Protein AF-A0A7R9CJK2-F1 (afdb_monomer)

InterPro domains:
  IPR026104 Zinc finger C2HC domain-containing protein 1C [PTHR14649] (2-84)
  IPR049899 Zinc finger, C2HC/C3H-type [PS52027] (53-82)

Sequence (96 aa):
SSQPQKDTKKADWRRKHEDFIATIRAAKQAQAHIAAGGKVSDLPPPPPSDYSDYVQCPHCNRRFNTAAADRHIPRCATMLHNKPKSVSKGAVPKRR

Solvent-accessible surface area (backbone atoms only — not comparable to full-atom values): 6376 Å² total; per-residue (Å²): 135,90,79,83,84,79,75,76,93,74,66,67,63,60,58,54,48,51,52,50,53,50,51,55,52,52,53,52,49,53,52,52,41,44,73,73,74,42,65,78,86,78,56,81,78,76,79,81,79,86,60,88,64,47,42,66,36,94,68,72,69,51,71,29,47,58,76,53,32,67,63,39,47,69,55,42,70,73,45,77,78,75,68,76,74,80,72,77,68,80,80,75,81,81,84,129

Organism: Timema poppense (NCBI:txid170557)

Nearest PDB structures (foldseek):
  6tbm-assembly1_C  TM=4.590E-01  e=4.337E+00  Komagataella phaffii GS115
  8qzs-assembly1_7  TM=2.931E-01  e=7.377E+00  Homo sapiens

pLDDT: mean 70.95, std 15.05, range [38.09, 92.25]

Mean predicted aligned error: 16.3 Å

Radius of gyration: 21.76 Å; Cα contacts (8 Å, |Δi|>4): 42; chains: 1; bounding box: 41×61×44 Å

Structure (mmCIF, N/CA/C/O backbone):
data_AF-A0A7R9CJK2-F1
#
_entry.id   AF-A0A7R9CJK2-F1
#
loop_
_atom_site.group_PDB
_atom_site.id
_atom_site.type_symbol
_atom_site.label_atom_id
_atom_site.label_alt_id
_atom_site.label_comp_id
_atom_site.label_asym_id
_atom_site.label_entity_id
_atom_site.label_seq_id
_atom_site.pdbx_PDB_ins_code
_atom_site.Cartn_x
_atom_site.Cartn_y
_atom_site.Cartn_z
_atom_site.occupancy
_atom_site.B_iso_or_equiv
_atom_site.auth_seq_id
_atom_site.auth_comp_id
_atom_site.auth_asym_id
_atom_site.auth_atom_id
_atom_site.pdbx_PDB_model_num
ATOM 1 N N . SER A 1 1 ? -25.066 -19.016 15.624 1.00 38.09 1 SER A N 1
ATOM 2 C CA . SER A 1 1 ? -24.093 -20.099 15.384 1.00 38.09 1 SER A CA 1
ATOM 3 C C . SER A 1 1 ? -23.184 -19.673 14.246 1.00 38.09 1 SER A C 1
ATOM 5 O O . SER A 1 1 ? -23.630 -19.626 13.115 1.00 38.09 1 SER A O 1
ATOM 7 N N . SER A 1 2 ? -22.065 -19.009 14.533 1.00 49.25 2 SER A N 1
ATOM 8 C CA . SER A 1 2 ? -20.763 -19.634 14.827 1.00 49.25 2 SER A CA 1
ATOM 9 C C . SER A 1 2 ? -20.303 -20.554 13.708 1.00 49.25 2 SER A C 1
ATOM 11 O O . SER A 1 2 ? -20.672 -21.716 13.771 1.00 49.25 2 SER A O 1
ATOM 13 N N . GLN A 1 3 ? -19.470 -20.048 12.786 1.00 41.78 3 GLN A N 1
ATOM 14 C CA . GLN A 1 3 ? -18.188 -20.659 12.388 1.00 41.78 3 GLN A CA 1
ATOM 15 C C . GLN A 1 3 ? -17.270 -19.600 11.730 1.00 41.78 3 GLN A C 1
ATOM 17 O O . GLN A 1 3 ? -17.600 -19.116 10.652 1.00 41.78 3 GLN A O 1
ATOM 22 N N . PRO A 1 4 ? -16.106 -19.243 12.308 1.00 48.53 4 PRO A N 1
ATOM 23 C CA . PRO A 1 4 ? -14.992 -18.721 11.527 1.00 48.53 4 PRO A CA 1
ATOM 24 C C . PRO A 1 4 ? -14.250 -19.924 10.932 1.00 48.53 4 PRO A C 1
ATOM 26 O O . PRO A 1 4 ? -13.679 -20.733 11.670 1.00 48.53 4 PRO A O 1
ATOM 29 N N . GLN A 1 5 ? -14.310 -20.074 9.609 1.00 52.34 5 GLN A N 1
ATOM 30 C CA . GLN A 1 5 ? -13.565 -21.100 8.884 1.00 52.34 5 GLN A CA 1
ATOM 31 C C . GLN A 1 5 ? -12.068 -20.821 9.090 1.00 52.34 5 GLN A C 1
ATOM 33 O O . GLN A 1 5 ? -11.515 -19.823 8.633 1.00 52.34 5 GLN A O 1
ATOM 38 N N . LYS A 1 6 ? -11.428 -21.659 9.909 1.00 49.25 6 LYS A N 1
ATOM 39 C CA . LYS A 1 6 ? -9.981 -21.665 10.114 1.00 49.25 6 LYS A CA 1
ATOM 40 C C . LYS A 1 6 ? -9.372 -22.438 8.951 1.00 49.25 6 LYS A C 1
ATOM 42 O O . LYS A 1 6 ? -8.999 -23.597 9.119 1.00 49.25 6 LYS A O 1
ATOM 47 N N . ASP A 1 7 ? -9.303 -21.810 7.784 1.00 54.97 7 ASP A N 1
ATOM 48 C CA . ASP A 1 7 ? -8.641 -22.421 6.640 1.00 54.97 7 ASP A CA 1
ATOM 49 C C . ASP A 1 7 ? -7.145 -22.540 6.913 1.00 54.97 7 ASP A C 1
ATOM 51 O O . ASP A 1 7 ? -6.442 -21.634 7.372 1.00 54.97 7 ASP A O 1
ATOM 55 N N . THR A 1 8 ? -6.691 -23.766 6.743 1.00 51.56 8 THR A N 1
ATOM 56 C CA . THR A 1 8 ? -5.410 -24.271 7.190 1.00 51.56 8 THR A CA 1
ATOM 57 C C . THR A 1 8 ? -4.267 -23.510 6.526 1.00 51.56 8 THR A C 1
ATOM 59 O O . THR A 1 8 ? -4.051 -23.640 5.324 1.00 51.56 8 THR A O 1
ATOM 62 N N . LYS A 1 9 ? -3.485 -22.777 7.326 1.00 58.28 9 LYS A N 1
ATOM 63 C CA . LYS A 1 9 ? -2.187 -22.196 6.950 1.00 58.28 9 LYS A CA 1
ATOM 64 C C . LYS A 1 9 ? -1.192 -23.302 6.584 1.00 58.28 9 LYS A C 1
ATOM 66 O O . LYS A 1 9 ? -0.329 -23.673 7.380 1.00 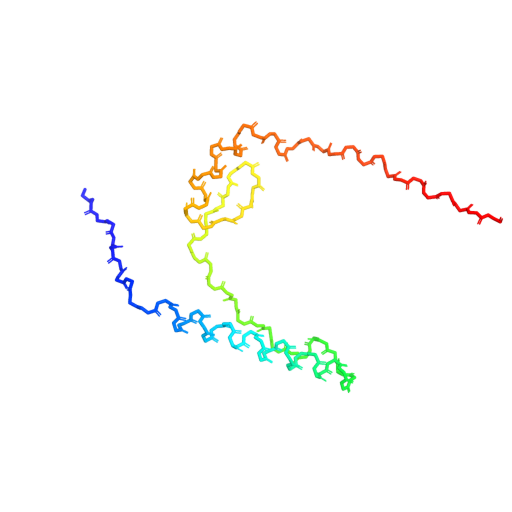58.28 9 LYS A O 1
ATOM 71 N N . LYS A 1 10 ? -1.320 -23.873 5.391 1.00 54.19 10 LYS A N 1
ATOM 72 C CA . LYS A 1 10 ? -0.333 -24.769 4.791 1.00 54.19 10 LYS A CA 1
ATOM 73 C C . LYS A 1 10 ? 0.190 -24.102 3.519 1.00 54.19 10 LYS A C 1
ATOM 75 O O . LYS A 1 10 ? -0.494 -24.035 2.511 1.00 54.19 10 LYS A O 1
ATOM 80 N N . ALA A 1 11 ? 1.441 -23.647 3.607 1.00 57.53 11 ALA A N 1
ATOM 81 C CA . ALA A 1 11 ? 2.305 -23.204 2.508 1.00 57.53 11 ALA A CA 1
ATOM 82 C C . ALA A 1 11 ? 1.985 -21.867 1.799 1.00 57.53 11 ALA A C 1
ATOM 84 O O . ALA A 1 11 ? 2.215 -21.744 0.598 1.00 57.53 11 ALA A O 1
ATOM 85 N N . ASP A 1 12 ? 1.633 -20.815 2.547 1.00 68.31 12 ASP A N 1
ATOM 86 C CA . ASP A 1 12 ? 1.602 -19.436 2.017 1.00 68.31 12 ASP A CA 1
ATOM 87 C C . ASP A 1 12 ? 2.952 -18.969 1.444 1.00 68.31 12 ASP A C 1
ATOM 89 O O . ASP A 1 12 ? 3.001 -18.124 0.554 1.00 68.31 12 ASP A O 1
ATOM 93 N N . TRP A 1 13 ? 4.070 -19.509 1.942 1.00 76.56 13 TRP A N 1
ATOM 94 C CA . TRP A 1 13 ? 5.400 -19.041 1.552 1.00 76.56 13 TRP A CA 1
ATOM 95 C C . TRP A 1 13 ? 5.778 -19.429 0.121 1.00 76.56 13 TRP A C 1
ATOM 97 O O . TRP A 1 13 ? 6.381 -18.611 -0.563 1.00 76.56 13 TRP A O 1
ATOM 107 N N . ARG A 1 14 ? 5.421 -20.639 -0.346 1.00 80.19 14 ARG A N 1
ATOM 108 C CA . ARG A 1 14 ? 5.739 -21.073 -1.719 1.00 80.19 14 ARG A CA 1
ATOM 109 C C . ARG A 1 14 ? 4.988 -20.217 -2.717 1.00 80.19 14 ARG A C 1
ATOM 111 O O . ARG A 1 14 ? 5.601 -19.627 -3.589 1.00 80.19 14 ARG A O 1
ATOM 118 N N . ARG A 1 15 ? 3.691 -20.034 -2.481 1.00 76.50 15 ARG A N 1
ATOM 119 C CA . ARG A 1 15 ? 2.832 -19.219 -3.335 1.00 76.50 15 ARG A CA 1
ATOM 120 C C . ARG A 1 15 ? 3.265 -17.750 -3.362 1.00 76.50 15 ARG A C 1
ATOM 122 O O . ARG A 1 15 ? 3.373 -17.177 -4.437 1.00 76.50 15 ARG A O 1
ATOM 129 N N . LYS A 1 16 ? 3.603 -17.157 -2.207 1.00 79.25 16 LYS A N 1
ATOM 130 C CA . LYS A 1 16 ? 4.166 -15.792 -2.137 1.00 79.25 16 LYS A CA 1
ATOM 131 C C . LYS A 1 16 ? 5.548 -15.682 -2.787 1.00 79.25 16 LYS A C 1
ATOM 133 O O . LYS A 1 16 ? 5.865 -14.653 -3.372 1.00 79.25 16 LYS A O 1
ATOM 138 N N . HIS A 1 17 ? 6.376 -16.719 -2.679 1.00 84.88 17 HIS A N 1
ATOM 139 C CA . HIS A 1 17 ? 7.681 -16.762 -3.332 1.00 84.88 17 HIS A CA 1
ATOM 140 C C . HIS A 1 17 ? 7.541 -16.855 -4.853 1.00 84.88 17 HIS A C 1
ATOM 142 O O . HIS A 1 17 ? 8.202 -16.112 -5.570 1.00 84.88 17 HIS A O 1
ATOM 148 N N . GLU A 1 18 ? 6.662 -17.722 -5.347 1.00 84.62 18 GLU A N 1
ATOM 149 C CA . GLU A 1 18 ? 6.373 -17.862 -6.774 1.00 84.62 18 GLU A CA 1
ATOM 150 C C . GLU A 1 18 ? 5.826 -16.559 -7.365 1.00 84.62 18 GLU A C 1
ATOM 152 O O . GLU A 1 18 ? 6.323 -16.113 -8.398 1.00 84.62 18 GLU A O 1
ATOM 157 N N . ASP A 1 19 ? 4.897 -15.899 -6.670 1.00 81.94 19 ASP A N 1
ATOM 158 C CA . ASP A 1 19 ? 4.363 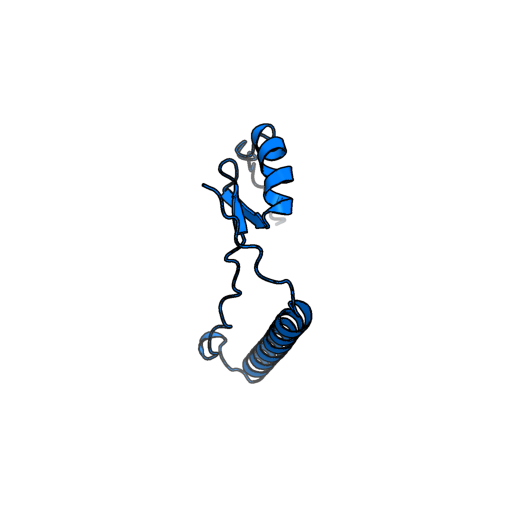-14.584 -7.049 1.00 81.94 19 ASP A CA 1
ATOM 159 C C . ASP A 1 19 ? 5.459 -13.502 -7.110 1.00 81.94 19 ASP A C 1
ATOM 161 O O . ASP A 1 19 ? 5.577 -12.752 -8.086 1.00 81.94 19 ASP A O 1
ATOM 165 N N . PHE A 1 20 ? 6.350 -13.485 -6.116 1.00 84.25 20 PHE A N 1
ATOM 166 C CA . PHE A 1 20 ? 7.502 -12.588 -6.106 1.00 84.25 20 PHE A CA 1
ATOM 167 C C . PHE A 1 20 ? 8.448 -12.850 -7.289 1.00 84.25 20 PHE A C 1
ATOM 169 O O . PHE A 1 20 ? 8.836 -11.917 -7.995 1.00 84.25 20 PHE A O 1
ATOM 176 N N . ILE A 1 21 ? 8.801 -14.113 -7.553 1.00 86.69 21 ILE A N 1
ATOM 177 C CA . ILE A 1 21 ? 9.675 -14.485 -8.674 1.00 86.69 21 ILE A CA 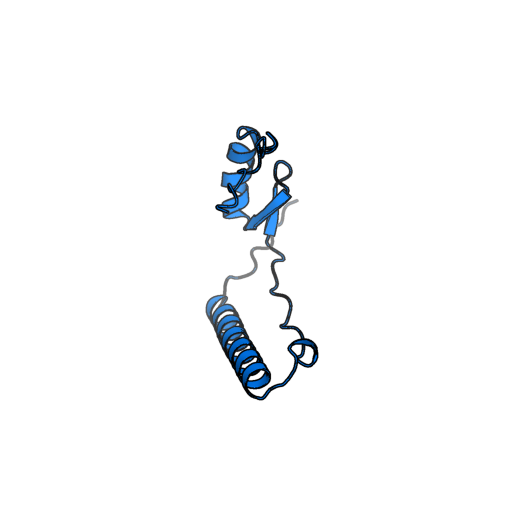1
ATOM 178 C C . ILE A 1 21 ? 9.024 -14.141 -10.020 1.00 86.69 21 ILE A C 1
ATOM 180 O O . ILE A 1 21 ? 9.710 -13.623 -10.908 1.00 86.69 21 ILE A O 1
ATOM 184 N N . ALA A 1 22 ? 7.720 -14.380 -10.172 1.00 84.38 22 ALA A N 1
ATOM 185 C CA . ALA A 1 22 ? 6.964 -14.007 -11.363 1.00 84.38 22 ALA A CA 1
ATOM 186 C C . ALA A 1 22 ? 7.001 -12.489 -11.592 1.00 84.38 22 ALA A C 1
ATOM 188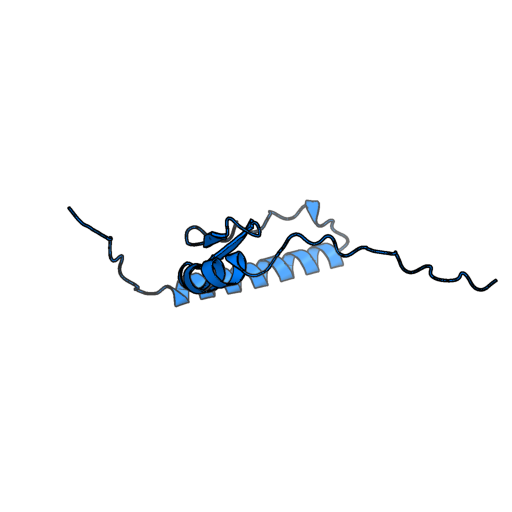 O O . ALA A 1 22 ? 7.322 -12.043 -12.696 1.00 84.38 22 ALA A O 1
ATOM 189 N N . THR A 1 23 ? 6.796 -11.699 -10.535 1.00 82.50 23 THR A N 1
ATOM 190 C CA . THR A 1 23 ? 6.864 -10.231 -10.584 1.00 82.50 23 THR A CA 1
ATOM 191 C C . THR A 1 23 ? 8.246 -9.737 -11.020 1.00 82.50 23 THR A C 1
ATOM 193 O O . THR A 1 23 ? 8.353 -8.882 -11.900 1.00 82.50 23 THR A O 1
ATOM 196 N N . ILE A 1 24 ? 9.325 -10.304 -10.468 1.00 86.69 24 ILE A N 1
ATOM 197 C CA . ILE A 1 24 ? 10.698 -9.933 -10.849 1.00 86.69 24 ILE A CA 1
ATOM 198 C C . ILE A 1 24 ? 10.988 -10.278 -12.316 1.00 86.69 24 ILE A C 1
ATOM 200 O O . ILE A 1 24 ? 11.634 -9.493 -13.015 1.00 86.69 24 ILE A O 1
ATOM 204 N N . ARG A 1 25 ? 10.523 -11.434 -12.807 1.00 86.94 25 ARG A N 1
ATOM 205 C CA . ARG A 1 25 ? 10.693 -11.824 -14.218 1.00 86.94 25 ARG A CA 1
ATOM 206 C C . ARG A 1 25 ? 9.939 -10.880 -15.152 1.00 86.94 25 ARG A C 1
ATOM 208 O O . ARG A 1 25 ? 10.546 -10.388 -16.102 1.00 86.94 25 ARG A O 1
ATOM 215 N N . ALA A 1 26 ? 8.681 -10.575 -14.841 1.00 81.44 26 ALA A N 1
ATOM 216 C CA . ALA A 1 26 ? 7.865 -9.645 -15.617 1.00 81.44 26 ALA A CA 1
ATOM 217 C C . ALA A 1 26 ? 8.486 -8.237 -15.657 1.00 81.44 26 ALA A C 1
ATOM 219 O O . ALA A 1 26 ? 8.582 -7.631 -16.722 1.00 81.44 26 ALA A O 1
ATOM 220 N N . ALA A 1 27 ? 8.998 -7.742 -14.524 1.00 82.50 27 ALA A N 1
ATOM 221 C CA . ALA A 1 27 ? 9.678 -6.448 -14.458 1.00 82.50 27 ALA A CA 1
ATOM 222 C C . ALA A 1 27 ? 10.950 -6.406 -15.324 1.00 82.50 27 ALA A C 1
ATOM 224 O O . ALA A 1 27 ? 11.177 -5.432 -16.042 1.00 82.50 27 ALA A O 1
ATOM 225 N N . LYS A 1 28 ? 11.761 -7.473 -15.307 1.00 83.38 28 LYS A N 1
ATOM 226 C CA . LYS A 1 28 ? 12.957 -7.581 -16.160 1.00 83.38 28 LYS A CA 1
ATOM 227 C C . LYS A 1 28 ? 12.606 -7.645 -17.643 1.00 83.38 28 LYS A C 1
ATOM 229 O O . LYS A 1 28 ? 13.277 -6.998 -18.442 1.00 83.38 28 LYS A O 1
ATOM 234 N N . GLN A 1 29 ? 11.564 -8.393 -18.008 1.00 81.75 29 GLN A N 1
ATOM 235 C CA . GLN A 1 29 ? 11.060 -8.425 -19.380 1.00 81.75 29 GLN A CA 1
ATOM 236 C C . GLN A 1 29 ? 10.632 -7.022 -19.808 1.00 81.75 29 GLN A C 1
ATOM 238 O O . GLN A 1 29 ? 11.135 -6.523 -20.809 1.00 81.75 29 GLN A O 1
ATOM 243 N N . ALA A 1 30 ? 9.814 -6.334 -19.009 1.00 78.44 30 ALA A N 1
ATOM 244 C CA . ALA A 1 30 ? 9.401 -4.960 -19.289 1.00 78.44 30 ALA A CA 1
ATOM 245 C C . ALA A 1 30 ? 10.594 -4.020 -19.502 1.00 78.44 30 ALA A C 1
ATOM 247 O O . ALA A 1 30 ? 10.623 -3.281 -20.482 1.00 78.44 30 ALA A O 1
ATOM 248 N N . GLN A 1 31 ? 11.613 -4.093 -18.642 1.00 80.62 31 GLN A N 1
ATOM 249 C CA . GLN A 1 31 ? 12.837 -3.303 -18.799 1.00 80.62 31 GLN A CA 1
ATOM 250 C C . GLN A 1 31 ? 13.607 -3.640 -20.083 1.00 80.62 31 GLN A C 1
ATOM 252 O O . GLN A 1 31 ? 14.050 -2.723 -20.771 1.00 80.62 31 GLN A O 1
ATOM 257 N N . ALA A 1 32 ? 13.745 -4.921 -20.433 1.00 81.38 32 ALA A N 1
ATOM 258 C CA . ALA A 1 32 ? 14.404 -5.343 -21.670 1.00 81.38 32 ALA A CA 1
ATOM 259 C C . ALA A 1 32 ? 13.637 -4.877 -22.920 1.00 81.38 32 ALA A C 1
ATOM 261 O O . ALA A 1 32 ? 14.247 -4.397 -23.873 1.00 81.38 32 ALA A O 1
ATOM 262 N N . HIS A 1 33 ? 12.305 -4.949 -22.894 1.00 72.62 33 HIS A N 1
ATOM 263 C CA . HIS A 1 33 ? 11.449 -4.470 -23.978 1.00 72.62 33 HIS A CA 1
ATOM 264 C C . HIS A 1 33 ? 11.537 -2.948 -24.157 1.00 72.62 33 HIS A C 1
ATOM 266 O O . HIS A 1 33 ? 11.612 -2.481 -25.292 1.00 72.62 33 HIS A O 1
ATOM 272 N N . ILE A 1 34 ? 11.613 -2.180 -23.064 1.00 78.50 34 ILE A N 1
ATOM 273 C CA . ILE A 1 34 ? 11.867 -0.730 -23.119 1.00 78.50 34 ILE A CA 1
ATOM 274 C C . ILE A 1 34 ? 13.260 -0.445 -23.696 1.00 78.50 34 ILE A C 1
ATOM 276 O O . ILE A 1 34 ? 13.407 0.412 -24.565 1.00 78.50 34 ILE A O 1
ATOM 280 N N . ALA A 1 35 ? 14.286 -1.169 -23.237 1.00 77.06 35 ALA A N 1
ATOM 281 C CA . ALA A 1 35 ? 15.665 -0.980 -23.688 1.00 77.06 35 ALA A CA 1
ATOM 282 C C . ALA A 1 35 ? 15.860 -1.313 -25.179 1.00 77.06 35 ALA A C 1
ATOM 284 O O . ALA A 1 35 ? 16.668 -0.672 -25.846 1.00 77.06 35 ALA A O 1
ATOM 285 N N . ALA A 1 36 ? 15.089 -2.261 -25.718 1.00 78.69 36 ALA A N 1
ATOM 286 C CA . ALA A 1 36 ? 15.066 -2.605 -27.141 1.00 78.69 36 ALA A CA 1
ATOM 287 C C . ALA A 1 36 ? 14.297 -1.590 -28.020 1.00 78.69 36 ALA A C 1
ATOM 289 O O . ALA A 1 36 ? 14.128 -1.822 -29.215 1.00 78.69 36 ALA A O 1
ATOM 290 N N . GLY A 1 37 ? 13.816 -0.476 -27.452 1.00 74.12 37 GLY A N 1
ATOM 291 C CA . GLY A 1 37 ? 13.048 0.549 -28.169 1.00 74.12 37 GLY A CA 1
ATOM 292 C C . GLY A 1 37 ? 11.545 0.258 -28.277 1.00 74.12 37 GLY A C 1
ATOM 293 O O . GLY A 1 37 ? 10.827 0.978 -28.972 1.00 74.12 37 GLY A O 1
ATOM 294 N N . GLY A 1 38 ? 11.056 -0.778 -27.590 1.00 68.31 38 GLY A N 1
ATOM 295 C CA . GLY A 1 38 ? 9.638 -1.117 -27.494 1.00 68.31 38 GLY A CA 1
ATOM 296 C C . GLY A 1 38 ? 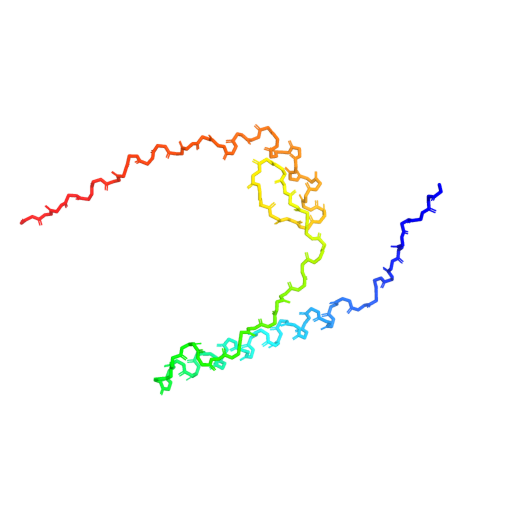8.884 -0.230 -26.497 1.00 68.31 38 GLY A C 1
ATOM 297 O O . GLY A 1 38 ? 9.446 0.309 -25.543 1.00 68.31 38 GLY A O 1
ATOM 298 N N . LYS A 1 39 ? 7.575 -0.065 -26.707 1.00 57.94 39 LYS A N 1
ATOM 299 C CA . LYS A 1 39 ? 6.699 0.720 -25.822 1.00 57.94 39 LYS A CA 1
ATOM 300 C C . LYS A 1 39 ? 6.125 -0.176 -24.723 1.00 57.94 39 LYS A C 1
ATOM 302 O O . LYS A 1 39 ? 5.680 -1.283 -24.995 1.00 57.94 39 LYS A O 1
ATOM 307 N N . VAL A 1 40 ? 6.043 0.349 -23.499 1.00 57.84 40 VAL A N 1
ATOM 308 C CA . VAL A 1 40 ? 5.478 -0.341 -22.316 1.00 57.84 40 VAL A CA 1
ATOM 309 C C . VAL A 1 40 ? 4.038 -0.831 -22.530 1.00 57.84 40 VAL A C 1
ATOM 311 O O . VAL A 1 40 ? 3.615 -1.781 -21.886 1.00 57.84 40 VAL A O 1
ATOM 314 N N . SER A 1 41 ? 3.294 -0.213 -23.451 1.00 60.22 41 SER A N 1
ATOM 315 C CA . SER A 1 41 ? 1.908 -0.568 -23.780 1.00 60.22 41 SER A CA 1
ATOM 316 C C . SER A 1 41 ? 1.726 -1.935 -24.448 1.00 60.22 41 SER A C 1
ATOM 318 O O . SER A 1 41 ? 0.593 -2.394 -24.513 1.00 60.22 41 SER A O 1
ATOM 320 N N . ASP A 1 42 ? 2.792 -2.561 -24.954 1.00 61.16 42 ASP A N 1
ATOM 321 C CA . ASP A 1 42 ? 2.713 -3.857 -25.649 1.00 61.16 42 ASP A CA 1
ATOM 322 C C . ASP A 1 42 ? 2.857 -5.060 -24.696 1.00 61.16 42 ASP A C 1
ATOM 324 O O . ASP A 1 42 ? 2.620 -6.202 -25.081 1.00 61.16 42 ASP A O 1
ATOM 328 N N . LEU A 1 43 ? 3.233 -4.827 -23.431 1.00 58.66 43 LEU A N 1
ATOM 329 C CA . LEU A 1 43 ? 3.385 -5.914 -22.466 1.00 58.66 43 LEU A CA 1
ATOM 330 C C . LEU A 1 43 ? 2.060 -6.285 -21.796 1.00 58.66 43 LEU A C 1
ATOM 332 O O . LEU A 1 43 ? 1.309 -5.395 -21.385 1.00 58.66 43 LEU A O 1
ATOM 336 N N . PRO A 1 44 ? 1.806 -7.592 -21.587 1.00 62.97 44 PRO A N 1
ATOM 337 C CA . PRO A 1 44 ? 0.649 -8.037 -20.831 1.00 62.97 44 PRO A CA 1
ATOM 338 C C . PRO A 1 44 ? 0.718 -7.468 -19.403 1.00 62.97 44 PRO A C 1
ATOM 340 O O . PRO A 1 44 ? 1.771 -7.556 -18.759 1.00 62.97 44 PRO A O 1
ATOM 343 N N . PRO A 1 45 ? -0.377 -6.869 -18.896 1.00 61.09 45 PRO A N 1
ATOM 344 C CA . PRO A 1 45 ? -0.409 -6.329 -17.547 1.00 61.09 45 PRO A CA 1
ATOM 345 C C . PRO A 1 45 ? -0.119 -7.450 -16.539 1.00 61.09 45 PRO A C 1
ATOM 347 O O . PRO A 1 45 ? -0.634 -8.562 -16.701 1.00 61.09 45 PRO A O 1
ATOM 350 N N . PRO A 1 46 ? 0.710 -7.191 -15.510 1.00 61.59 46 PRO A N 1
ATOM 351 C CA . PRO A 1 46 ? 0.992 -8.189 -14.491 1.00 61.59 46 PRO A CA 1
ATOM 352 C C . PRO A 1 46 ? -0.314 -8.637 -13.820 1.00 61.59 46 PRO A C 1
ATOM 354 O O . PRO A 1 46 ? -1.237 -7.824 -13.678 1.00 61.59 46 PRO A O 1
ATOM 357 N N . PRO A 1 47 ? -0.408 -9.916 -13.414 1.00 60.72 47 PRO A N 1
ATOM 358 C CA . PRO A 1 47 ? -1.596 -10.425 -12.752 1.00 60.72 47 PRO A CA 1
ATOM 359 C C . PRO A 1 47 ? -1.893 -9.580 -11.504 1.00 60.72 47 PRO A C 1
ATOM 361 O O . PRO A 1 47 ? -0.965 -9.211 -10.779 1.00 60.72 47 PRO A O 1
ATOM 364 N N . PRO A 1 48 ? -3.169 -9.235 -11.256 1.00 58.41 48 PRO A N 1
ATOM 365 C CA . PRO A 1 48 ? -3.545 -8.477 -10.077 1.00 58.41 48 PRO A CA 1
ATOM 366 C C . PRO A 1 48 ? -3.176 -9.289 -8.840 1.00 58.41 48 PRO A C 1
ATOM 368 O O . PRO A 1 48 ? -3.617 -10.426 -8.674 1.00 58.41 48 PRO A O 1
ATOM 371 N N . SER A 1 49 ? -2.356 -8.702 -7.975 1.00 59.00 49 SER A N 1
ATOM 372 C CA . SER A 1 49 ? -2.041 -9.285 -6.682 1.00 59.00 49 SER A CA 1
ATOM 373 C C . SER A 1 49 ? -3.327 -9.417 -5.868 1.00 59.00 49 SER A C 1
ATOM 375 O O . SER A 1 49 ? -4.050 -8.444 -5.633 1.00 59.00 49 SER A O 1
ATOM 377 N N . ASP A 1 50 ? -3.635 -10.651 -5.478 1.00 58.66 50 ASP A N 1
ATOM 378 C CA . ASP A 1 50 ? -4.806 -10.973 -4.674 1.00 58.66 50 ASP A CA 1
ATOM 379 C C . ASP A 1 50 ? -4.629 -10.363 -3.275 1.00 58.66 50 ASP A C 1
ATOM 381 O O . ASP A 1 50 ? -3.798 -10.794 -2.473 1.00 58.66 50 ASP A O 1
ATOM 385 N N . TYR A 1 51 ? -5.369 -9.287 -3.016 1.00 59.56 51 TYR A N 1
ATOM 386 C CA . TYR A 1 51 ? -5.425 -8.609 -1.724 1.00 59.56 51 TYR A CA 1
ATOM 387 C C . TYR A 1 51 ? -6.806 -8.780 -1.085 1.00 59.56 51 TYR A C 1
ATOM 389 O O . TYR A 1 51 ? -7.322 -7.833 -0.481 1.00 59.56 51 TYR A O 1
ATOM 397 N N . SER A 1 52 ? -7.435 -9.952 -1.230 1.00 64.44 52 SER A N 1
ATOM 398 C CA . SER A 1 52 ? -8.781 -10.183 -0.685 1.00 64.44 52 SER A CA 1
ATOM 399 C C . SER A 1 52 ? -8.867 -9.981 0.839 1.00 64.44 52 SER A C 1
ATOM 401 O O . SER A 1 52 ? -9.948 -9.712 1.357 1.00 64.44 52 SER A O 1
ATOM 403 N N . ASP A 1 53 ? -7.741 -10.036 1.557 1.00 72.75 53 ASP A N 1
ATOM 404 C CA . ASP A 1 53 ? -7.668 -9.851 3.015 1.00 72.75 53 ASP A CA 1
ATOM 405 C C . ASP A 1 53 ? -7.546 -8.381 3.470 1.00 72.75 53 ASP A C 1
ATOM 407 O O . ASP A 1 53 ? -7.294 -8.100 4.650 1.00 72.75 53 ASP A O 1
ATOM 411 N N . TYR A 1 54 ? -7.621 -7.418 2.544 1.00 83.19 54 TYR A N 1
ATOM 412 C CA . TYR A 1 54 ? -7.329 -6.020 2.854 1.00 83.19 54 TYR A CA 1
ATOM 413 C C . TYR A 1 54 ? -8.599 -5.268 3.261 1.00 83.19 54 TYR A C 1
ATOM 415 O O . TYR A 1 54 ? -9.526 -5.088 2.474 1.00 83.19 54 TYR A O 1
ATOM 423 N N . VAL A 1 55 ? -8.605 -4.747 4.485 1.00 86.44 55 VAL A N 1
ATOM 424 C CA . VAL A 1 55 ? -9.670 -3.914 5.049 1.00 86.44 55 VAL A CA 1
ATOM 425 C C . VAL A 1 55 ? -9.395 -2.445 4.723 1.00 86.44 55 VAL A C 1
ATOM 427 O O . VAL A 1 55 ? -8.286 -1.937 4.923 1.00 86.44 55 VAL A O 1
ATOM 430 N N . GLN A 1 56 ? -10.409 -1.741 4.220 1.00 87.81 56 GLN A N 1
ATOM 431 C CA . GLN A 1 56 ? -10.348 -0.304 3.957 1.00 87.81 56 GLN A CA 1
ATOM 432 C C . GLN A 1 56 ? -10.693 0.490 5.222 1.00 87.81 56 GLN A C 1
ATOM 434 O O . GLN A 1 56 ? -11.727 0.265 5.847 1.00 87.81 56 GLN A O 1
ATOM 439 N N . CYS A 1 57 ? -9.842 1.450 5.586 1.00 88.31 57 CYS A N 1
ATOM 440 C CA . CYS A 1 57 ? -10.110 2.350 6.702 1.00 88.31 57 CYS A CA 1
ATOM 441 C C . CYS A 1 57 ? -11.212 3.365 6.331 1.00 88.31 57 CYS A C 1
ATOM 443 O O . CYS A 1 57 ? -11.050 4.065 5.327 1.00 88.31 57 CYS A O 1
ATOM 445 N N . PRO A 1 58 ? -12.276 3.529 7.143 1.00 87.88 58 PRO A N 1
ATOM 446 C CA . PRO A 1 58 ? -13.360 4.479 6.868 1.00 87.88 58 PRO A CA 1
ATOM 447 C C . PRO A 1 58 ? -12.963 5.952 7.072 1.00 87.88 58 PRO A C 1
ATOM 449 O O . PRO A 1 58 ? -13.696 6.844 6.662 1.00 87.88 58 PRO A O 1
ATOM 452 N N . HIS A 1 59 ? -11.818 6.226 7.710 1.00 85.88 59 HIS A N 1
ATOM 453 C CA . HIS A 1 59 ? -11.375 7.589 8.034 1.00 85.88 59 HIS A CA 1
ATOM 454 C C . HIS A 1 59 ? -10.379 8.177 7.022 1.00 85.88 59 HIS A C 1
ATOM 456 O O . HIS A 1 59 ? -10.315 9.393 6.865 1.00 85.88 59 HIS A O 1
ATOM 462 N N . CYS A 1 60 ? -9.572 7.340 6.358 1.00 86.38 60 CYS A N 1
ATOM 463 C CA . CYS A 1 60 ? -8.529 7.794 5.424 1.00 86.38 60 CYS A CA 1
ATOM 464 C C . CYS A 1 60 ? -8.508 7.043 4.081 1.00 86.38 60 CYS A C 1
ATOM 466 O O . CYS A 1 60 ? -7.625 7.287 3.260 1.00 86.38 60 CYS A O 1
ATOM 468 N N . ASN A 1 61 ? -9.436 6.105 3.868 1.00 83.81 61 ASN A N 1
ATOM 469 C CA . 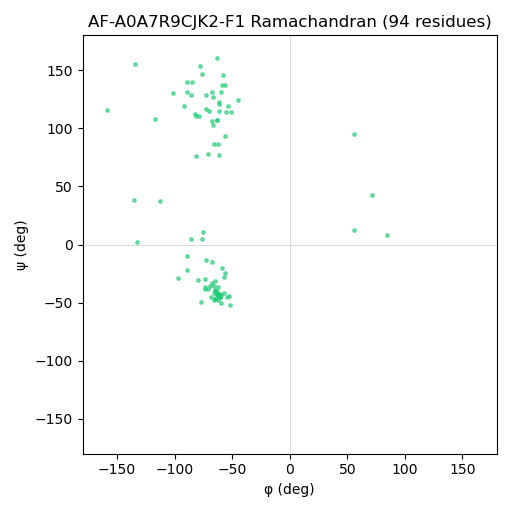ASN A 1 61 ? -9.595 5.277 2.666 1.00 83.81 61 ASN A CA 1
ATOM 470 C C . ASN A 1 61 ? -8.358 4.453 2.252 1.00 83.81 61 ASN A C 1
ATOM 472 O O . ASN A 1 61 ? -8.330 3.877 1.165 1.00 83.81 61 ASN A O 1
ATOM 476 N N . ARG A 1 62 ? -7.337 4.340 3.112 1.00 84.81 62 ARG A N 1
ATOM 477 C CA . ARG A 1 62 ? -6.198 3.438 2.888 1.00 84.81 62 ARG A CA 1
ATOM 478 C C . ARG A 1 62 ? -6.594 1.988 3.183 1.00 84.81 62 ARG A C 1
ATOM 480 O O . ARG A 1 62 ? -7.412 1.730 4.066 1.00 84.81 62 ARG A O 1
ATOM 487 N N . ARG A 1 63 ? -6.000 1.052 2.438 1.00 84.31 63 ARG A N 1
ATOM 488 C CA . ARG A 1 63 ? -6.231 -0.399 2.541 1.00 84.31 63 ARG A CA 1
ATOM 489 C C . ARG A 1 63 ? -5.086 -1.041 3.322 1.00 84.31 63 ARG A C 1
ATOM 491 O O . ARG A 1 63 ? -3.923 -0.787 3.010 1.00 84.31 63 ARG A O 1
ATOM 498 N N . PHE A 1 64 ? -5.411 -1.859 4.314 1.00 85.19 64 PHE A N 1
ATOM 499 C CA . PHE A 1 64 ? -4.448 -2.534 5.189 1.00 85.19 64 PHE A CA 1
ATOM 500 C C . PHE A 1 64 ? -4.830 -4.002 5.358 1.00 85.19 64 PHE A C 1
ATOM 502 O O . PHE A 1 64 ? -6.005 -4.333 5.274 1.00 85.19 64 PHE A O 1
ATOM 509 N N . ASN A 1 65 ? -3.876 -4.883 5.665 1.00 87.19 65 ASN A N 1
ATOM 510 C CA . ASN A 1 65 ? -4.225 -6.236 6.114 1.00 87.19 65 ASN A CA 1
ATOM 511 C C . ASN A 1 65 ? -5.009 -6.186 7.443 1.00 87.19 65 ASN A C 1
ATOM 513 O O . ASN A 1 65 ? -4.928 -5.195 8.170 1.00 87.19 65 ASN A O 1
ATOM 517 N N . THR A 1 66 ? -5.732 -7.251 7.789 1.00 85.25 66 THR A N 1
ATOM 518 C CA . THR A 1 66 ? -6.613 -7.296 8.973 1.00 85.25 66 THR A CA 1
ATOM 519 C C . THR A 1 66 ? -5.914 -6.893 10.279 1.00 85.25 66 THR A C 1
ATOM 521 O O . THR A 1 66 ? -6.444 -6.093 11.044 1.00 85.25 66 THR A O 1
ATOM 524 N N . ALA A 1 67 ? -4.691 -7.383 10.516 1.00 86.25 67 ALA A N 1
ATOM 525 C CA . ALA A 1 67 ? -3.934 -7.093 11.739 1.00 86.25 67 ALA A CA 1
ATOM 526 C C . ALA A 1 67 ? -3.464 -5.630 11.819 1.00 86.25 67 ALA A C 1
ATOM 528 O O . ALA A 1 67 ? -3.419 -5.027 12.892 1.00 86.25 67 ALA A O 1
ATOM 529 N N . ALA A 1 68 ? -3.104 -5.048 10.677 1.00 88.31 68 ALA A N 1
ATOM 530 C CA . ALA A 1 68 ? -2.749 -3.644 10.575 1.00 88.31 68 ALA A CA 1
ATOM 531 C C . ALA A 1 68 ? -3.994 -2.757 10.678 1.00 88.31 68 ALA A C 1
ATOM 533 O O . ALA A 1 68 ? -3.926 -1.727 11.340 1.00 88.31 68 ALA A O 1
ATOM 534 N N . ALA A 1 69 ? -5.122 -3.162 10.089 1.00 90.25 69 ALA A N 1
ATOM 535 C CA . ALA A 1 69 ? -6.389 -2.443 10.162 1.00 90.25 69 ALA A CA 1
ATOM 536 C C . ALA A 1 69 ? -6.895 -2.322 11.607 1.00 90.25 69 ALA A C 1
ATOM 538 O O . ALA A 1 69 ? -7.252 -1.221 12.018 1.00 90.25 69 ALA A O 1
ATOM 539 N N . ASP A 1 70 ? -6.828 -3.39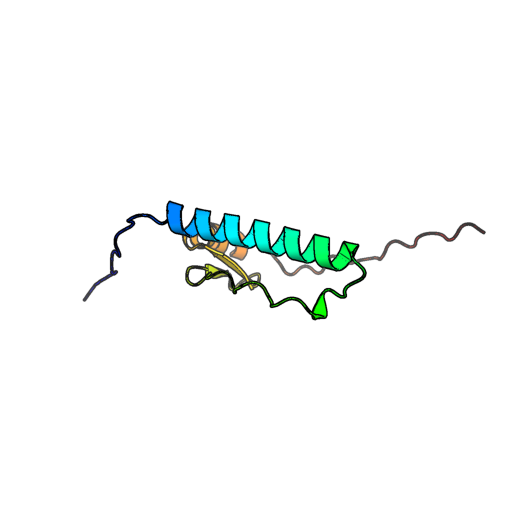8 12.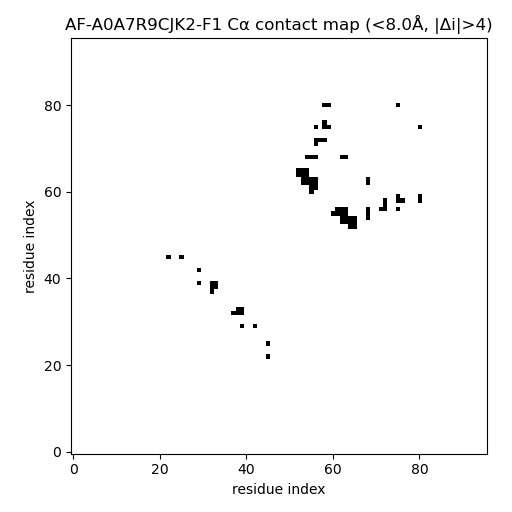395 1.00 90.69 70 ASP A N 1
ATOM 540 C CA . ASP A 1 70 ? -7.238 -3.415 13.808 1.00 90.69 70 ASP A CA 1
ATOM 541 C C . ASP A 1 70 ? -6.498 -2.363 14.655 1.00 90.69 70 ASP A C 1
ATOM 543 O O . ASP A 1 70 ? -7.096 -1.616 15.426 1.00 90.69 70 ASP A O 1
ATOM 547 N N . ARG A 1 71 ? -5.188 -2.208 14.428 1.00 92.25 71 ARG A N 1
ATOM 548 C CA . ARG A 1 71 ? -4.367 -1.176 15.085 1.00 92.25 71 ARG A CA 1
ATOM 549 C C . ARG A 1 71 ? -4.508 0.203 14.446 1.00 92.25 71 ARG A C 1
ATOM 551 O O . ARG A 1 71 ? -4.337 1.220 15.121 1.00 92.25 71 ARG 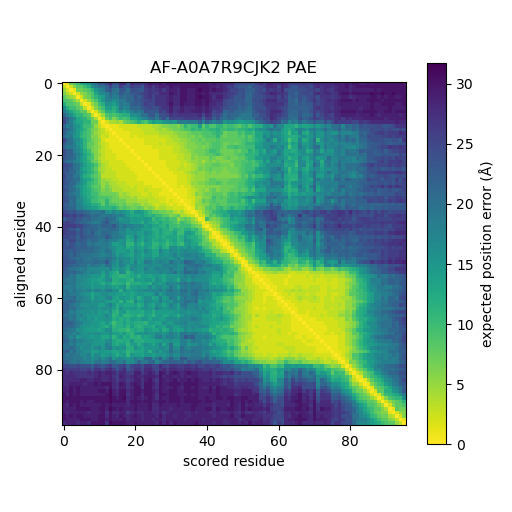A O 1
ATOM 558 N N . HIS A 1 72 ? -4.767 0.246 13.143 1.00 91.25 72 HIS A N 1
ATOM 559 C CA . HIS A 1 72 ? -4.826 1.472 12.362 1.00 91.25 72 HIS A CA 1
ATOM 560 C C . HIS A 1 72 ? -6.132 2.225 12.588 1.00 91.25 72 HIS A C 1
ATOM 562 O O . HIS A 1 72 ? -6.068 3.412 12.866 1.00 91.25 72 HIS A O 1
ATOM 568 N N . ILE A 1 73 ? -7.295 1.574 12.505 1.00 88.50 73 ILE A N 1
ATOM 569 C CA . ILE A 1 73 ? -8.619 2.209 12.624 1.00 88.50 73 ILE A CA 1
ATOM 570 C C . ILE A 1 73 ? -8.752 3.079 13.891 1.00 88.50 73 ILE A C 1
ATOM 572 O O . ILE A 1 73 ? -9.055 4.263 13.734 1.00 88.50 73 ILE A O 1
ATOM 576 N N . PRO A 1 74 ? -8.454 2.601 15.119 1.00 90.69 74 PRO A N 1
ATOM 577 C CA . PRO A 1 74 ? -8.614 3.416 16.327 1.00 90.69 74 PRO A CA 1
ATOM 578 C C . PRO A 1 74 ? -7.631 4.592 16.385 1.00 90.69 74 PRO A C 1
ATOM 580 O O . PRO A 1 74 ? -7.964 5.665 16.883 1.00 90.69 74 PRO A O 1
ATOM 583 N N . ARG A 1 75 ? -6.417 4.424 15.845 1.00 87.44 75 ARG A N 1
ATOM 584 C CA . ARG A 1 75 ? -5.427 5.510 15.732 1.00 87.44 75 ARG A CA 1
ATOM 585 C C . ARG A 1 75 ? -5.811 6.502 14.640 1.00 87.44 75 ARG A C 1
ATOM 587 O O . ARG A 1 75 ? -5.603 7.698 14.775 1.00 87.44 75 ARG A O 1
ATOM 594 N N . CYS A 1 76 ? -6.378 6.007 13.552 1.00 87.56 76 CYS A N 1
ATOM 595 C CA . CYS A 1 76 ? -6.781 6.797 12.406 1.00 87.56 76 CYS A CA 1
ATOM 596 C C . CYS A 1 76 ? -8.040 7.618 12.685 1.00 87.56 76 CYS A C 1
ATOM 598 O O . CYS A 1 76 ? -8.176 8.693 12.111 1.00 87.56 76 CYS A O 1
ATOM 600 N N . ALA A 1 77 ? -8.918 7.139 13.567 1.00 86.00 77 ALA A N 1
ATOM 601 C CA . ALA A 1 77 ? -10.102 7.859 14.023 1.00 86.00 77 ALA A CA 1
ATOM 602 C C . ALA A 1 77 ? -9.748 9.160 14.763 1.00 86.00 77 ALA A C 1
ATOM 604 O O . ALA A 1 77 ? -10.438 10.164 14.613 1.00 86.00 77 ALA A O 1
ATOM 605 N N . THR A 1 78 ? -8.660 9.158 15.541 1.00 82.50 78 THR A N 1
ATOM 606 C CA . THR A 1 78 ? -8.205 10.335 16.303 1.00 82.50 78 THR A CA 1
ATOM 607 C C . THR A 1 78 ? -7.244 11.222 15.515 1.00 82.50 78 THR A C 1
ATOM 609 O O . THR A 1 78 ? -7.117 12.413 15.798 1.00 82.50 78 THR A O 1
ATOM 612 N N . MET A 1 79 ? -6.578 10.672 14.498 1.00 75.38 79 MET A N 1
ATOM 613 C CA . MET A 1 79 ? -5.742 11.438 13.582 1.00 75.38 79 MET A CA 1
ATOM 614 C C . MET A 1 79 ? -6.622 12.103 12.513 1.00 75.38 79 MET A C 1
ATOM 616 O O . MET A 1 79 ? -7.202 11.448 11.653 1.00 75.38 79 MET A O 1
ATOM 620 N N . LEU A 1 80 ? -6.734 13.430 12.561 1.00 68.19 80 LEU A N 1
ATOM 621 C CA . LEU A 1 80 ? -7.482 14.247 11.599 1.00 68.19 80 LEU A CA 1
ATOM 622 C C . LEU A 1 80 ? -6.831 14.189 10.203 1.00 68.19 80 LEU A C 1
ATOM 624 O O . LEU A 1 80 ? -6.033 15.048 9.833 1.00 68.19 80 LEU A O 1
ATOM 628 N N . HIS A 1 81 ? -7.186 13.184 9.402 1.00 64.50 81 HIS A N 1
ATOM 629 C CA . HIS A 1 81 ? -6.625 12.944 8.064 1.00 64.50 81 HIS A CA 1
ATOM 630 C C . HIS A 1 81 ? -7.134 13.892 6.964 1.00 64.50 81 HIS A C 1
ATOM 632 O O . HIS A 1 81 ? -6.849 13.671 5.791 1.00 64.50 81 HIS A O 1
ATOM 638 N N . ASN A 1 82 ? -7.839 14.970 7.319 1.00 52.19 82 ASN A N 1
ATOM 639 C CA . ASN A 1 82 ? -8.370 15.927 6.351 1.00 52.19 82 ASN A CA 1
ATOM 640 C C . ASN A 1 82 ? -8.157 17.392 6.758 1.00 52.19 82 ASN A C 1
ATOM 642 O O . ASN A 1 82 ? -9.020 18.237 6.531 1.00 52.19 82 ASN A O 1
ATOM 646 N N . LYS A 1 83 ? -7.001 17.729 7.346 1.00 53.31 83 LYS A N 1
ATOM 647 C CA . LYS A 1 83 ? -6.508 19.099 7.167 1.00 53.31 83 LYS A CA 1
ATOM 648 C C . LYS A 1 83 ? -5.879 19.127 5.769 1.00 53.31 83 LYS A C 1
ATOM 650 O O . LYS A 1 83 ? -4.843 18.477 5.594 1.00 53.31 83 LYS A O 1
ATOM 655 N N . PRO A 1 84 ? -6.451 19.819 4.766 1.00 50.09 84 PRO A N 1
ATOM 656 C CA . PRO A 1 84 ? -5.667 20.143 3.588 1.00 50.09 84 PRO A CA 1
ATOM 657 C C . PRO A 1 84 ? -4.413 20.848 4.106 1.00 50.09 84 PRO A C 1
ATOM 659 O O . PRO A 1 84 ? -4.512 21.869 4.790 1.00 50.09 84 PRO A O 1
ATOM 662 N N . LYS A 1 85 ? -3.224 20.286 3.848 1.00 48.25 85 LYS A N 1
ATOM 663 C CA . LYS A 1 85 ? -2.008 21.095 3.931 1.00 48.25 85 LYS A CA 1
ATOM 664 C C . LYS A 1 85 ? -2.287 22.257 2.994 1.00 48.25 85 LYS A C 1
ATOM 666 O O . LYS A 1 85 ? -2.459 22.029 1.798 1.00 48.25 85 LYS A O 1
ATOM 671 N N . SER A 1 86 ? -2.398 23.466 3.537 1.00 47.28 86 SER A N 1
ATOM 672 C CA . SER A 1 86 ? -2.342 24.683 2.747 1.00 47.28 86 SER A CA 1
ATOM 673 C C . SER A 1 86 ? -1.018 24.626 2.001 1.00 47.28 86 SER A C 1
ATOM 675 O O . SER A 1 86 ? 0.038 24.952 2.539 1.00 47.28 86 SER A O 1
ATOM 677 N N . VAL A 1 87 ? -1.061 24.103 0.782 1.00 51.19 87 VAL A N 1
ATOM 678 C CA . VAL A 1 87 ? 0.020 24.214 -0.175 1.00 51.19 87 VAL A CA 1
ATOM 679 C C . VAL A 1 87 ? 0.024 25.673 -0.610 1.00 51.19 87 VAL A C 1
ATOM 681 O O . VAL A 1 87 ? -0.453 26.021 -1.687 1.00 51.19 87 VAL A O 1
ATOM 684 N N . SER A 1 88 ? 0.567 26.557 0.229 1.00 44.97 88 SER A N 1
ATOM 685 C CA . SER A 1 88 ? 1.268 27.725 -0.288 1.00 44.97 88 SER A CA 1
ATOM 686 C C . SER A 1 88 ? 2.441 27.162 -1.086 1.00 44.97 88 SER A C 1
ATOM 688 O O . SER A 1 88 ? 3.513 26.860 -0.566 1.00 44.97 88 SER A O 1
ATOM 690 N N . LYS A 1 89 ? 2.144 26.871 -2.358 1.00 47.62 89 LYS A N 1
ATOM 691 C CA . LYS A 1 89 ? 3.085 26.422 -3.374 1.00 47.62 89 LYS A CA 1
ATOM 692 C C . LYS A 1 89 ? 4.321 27.304 -3.273 1.00 47.62 89 LYS A C 1
ATOM 694 O O . LYS A 1 89 ? 4.211 28.525 -3.350 1.00 47.62 89 LYS A O 1
ATOM 699 N N . GLY A 1 90 ? 5.476 26.667 -3.098 1.00 47.00 90 GLY A N 1
ATOM 700 C CA . GLY A 1 90 ? 6.760 27.334 -3.195 1.00 47.00 90 GLY A CA 1
ATOM 701 C C . GLY A 1 90 ? 6.822 28.118 -4.501 1.00 47.00 90 GLY A C 1
ATOM 702 O O . GLY A 1 90 ? 6.792 27.540 -5.587 1.00 47.00 90 GLY A O 1
ATOM 703 N N . ALA A 1 91 ? 6.884 29.441 -4.380 1.00 51.81 91 ALA A N 1
ATOM 704 C CA . ALA A 1 91 ? 7.366 30.298 -5.440 1.00 51.81 91 ALA A CA 1
ATOM 705 C C . ALA A 1 91 ? 8.858 29.990 -5.600 1.00 51.81 91 ALA A C 1
ATOM 707 O O . ALA A 1 91 ? 9.676 30.386 -4.775 1.00 51.81 91 ALA A O 1
ATOM 708 N N . VAL A 1 92 ? 9.208 29.227 -6.632 1.00 61.09 92 VAL A N 1
ATOM 709 C CA . VAL A 1 92 ? 10.585 29.156 -7.126 1.00 61.09 92 VAL A CA 1
ATOM 710 C C . VAL A 1 92 ? 10.882 30.514 -7.775 1.00 61.09 92 VAL A C 1
ATOM 712 O O . VAL A 1 92 ? 10.227 30.838 -8.769 1.00 61.09 92 VAL A O 1
ATOM 715 N N . PRO A 1 93 ? 11.816 31.341 -7.267 1.00 59.16 93 PRO A N 1
ATOM 716 C CA . PRO A 1 93 ? 12.177 32.570 -7.956 1.00 59.16 93 PRO A CA 1
ATOM 717 C C . PRO A 1 93 ? 13.009 32.220 -9.196 1.00 59.16 93 PRO A C 1
ATOM 719 O O . PRO A 1 93 ? 14.108 31.671 -9.099 1.00 59.16 93 PRO A O 1
ATOM 722 N N . LYS A 1 94 ? 12.476 32.540 -10.380 1.00 58.44 94 LYS A N 1
ATOM 723 C CA . LYS A 1 94 ? 13.219 32.532 -11.647 1.00 58.44 94 LYS A CA 1
ATOM 724 C C . LYS A 1 94 ? 14.331 33.586 -11.540 1.00 58.44 94 LYS A C 1
ATOM 726 O O . LYS A 1 94 ? 14.039 34.779 -11.546 1.00 58.44 94 LYS A O 1
ATOM 731 N N . ARG A 1 95 ? 15.591 33.156 -11.408 1.00 55.97 95 ARG A N 1
ATOM 732 C CA . ARG A 1 95 ? 16.753 34.036 -11.610 1.00 55.97 95 ARG A CA 1
ATOM 733 C C . ARG A 1 95 ? 16.810 34.404 -13.095 1.00 55.97 95 ARG A C 1
ATOM 735 O O . ARG A 1 95 ? 16.624 33.532 -13.944 1.00 55.97 95 ARG A O 1
ATOM 742 N N . ARG A 1 96 ? 16.965 35.697 -13.360 1.00 63.00 96 ARG A N 1
ATOM 743 C CA . ARG A 1 96 ? 17.078 36.312 -14.682 1.00 63.00 96 ARG A CA 1
ATOM 744 C C . ARG A 1 96 ? 18.538 36.637 -14.952 1.00 63.00 96 ARG A C 1
ATOM 746 O O . ARG A 1 96 ? 19.237 36.918 -13.952 1.00 63.00 96 ARG A O 1
#

Secondary structure (DSSP, 8-state):
-----------HHHHHHHHHHHHHHHHHHHHHHHHTT--GGGSPPPPPP--TTEEEPTTT--EEEHHHHHHHHHHHHHS-TT--------------

Foldseek 3Di:
DDDDPPPDPDDPPVVVVVLVVQVVVLVVVLVVCVVVVHDSVVRDDRDPDDPVQWDAAPQQRDTDGPVCNVVCNVVSVPPNNPPPPPCPPDDPDPDD